Protein AF-A0A7C3TUZ5-F1 (afdb_monomer_lite)

Radius of gyration: 16.35 Å; chains: 1; bounding box: 42×36×52 Å

Sequence (157 aa):
MKNYKTIAIIGTQWGDEGKGKVVHYLSRNADYIVRYQGGNNAGHTVVFDNKEYILHLIPSGILEHKKCVIANGVVIDPEALYNEIQFLKSKGFNVTKENLFISDRAHVILPYHKYLDVVREKTQKIGTTQRGIGPCYADKYSRSGIRISDYLEEGTF

Structure (mmCIF, N/CA/C/O backbone):
data_AF-A0A7C3TUZ5-F1
#
_entry.id   AF-A0A7C3TUZ5-F1
#
loop_
_atom_site.group_PDB
_atom_site.id
_atom_site.type_symbol
_atom_site.label_atom_id
_atom_site.label_alt_id
_atom_site.label_comp_id
_atom_site.label_asym_id
_atom_site.label_entity_id
_atom_site.label_seq_id
_atom_site.pdbx_PDB_ins_code
_atom_site.Cartn_x
_atom_site.Cartn_y
_atom_site.Cartn_z
_atom_site.occupancy
_atom_site.B_iso_or_equiv
_atom_site.auth_seq_id
_atom_site.auth_comp_id
_atom_site.auth_asym_id
_atom_site.auth_atom_id
_atom_site.pdbx_PDB_model_num
ATOM 1 N N . MET A 1 1 ? -13.015 -19.255 -26.181 1.00 46.97 1 MET A N 1
ATOM 2 C CA . MET A 1 1 ? -12.853 -18.340 -25.026 1.00 46.97 1 MET A CA 1
ATOM 3 C C . MET A 1 1 ? -11.409 -17.863 -25.000 1.00 46.97 1 MET A C 1
ATOM 5 O O . MET A 1 1 ? -10.535 -18.674 -25.279 1.00 46.97 1 MET A O 1
ATOM 9 N N . LYS A 1 2 ? -11.134 -16.579 -24.733 1.00 50.81 2 LYS A N 1
ATOM 10 C CA . LYS A 1 2 ? -9.752 -16.142 -24.468 1.00 50.81 2 LYS A CA 1
ATOM 11 C C . LYS A 1 2 ? -9.289 -16.836 -23.181 1.00 50.81 2 LYS A C 1
ATOM 13 O O . LYS A 1 2 ? -9.956 -16.708 -22.160 1.00 50.81 2 LYS A O 1
ATOM 18 N N . ASN A 1 3 ? -8.205 -17.608 -23.247 1.00 70.88 3 ASN A N 1
ATOM 19 C CA . ASN A 1 3 ? -7.625 -18.265 -22.077 1.00 70.88 3 ASN A CA 1
ATOM 20 C C . ASN A 1 3 ? -6.896 -17.216 -21.234 1.00 70.88 3 ASN A C 1
ATOM 22 O O . ASN A 1 3 ? -5.770 -16.838 -21.545 1.00 70.88 3 ASN A O 1
ATOM 26 N N . TYR A 1 4 ? -7.547 -16.735 -20.179 1.00 72.50 4 TYR A N 1
ATOM 27 C CA . TYR A 1 4 ? -6.900 -15.912 -19.164 1.00 72.50 4 TYR A CA 1
ATOM 28 C C . TYR A 1 4 ? -6.184 -16.827 -18.170 1.00 72.50 4 TYR A C 1
ATOM 30 O O . TYR A 1 4 ? -6.768 -17.792 -17.679 1.00 72.50 4 TYR A O 1
ATOM 38 N N . LYS A 1 5 ? -4.914 -16.535 -17.879 1.00 87.50 5 LYS A N 1
ATOM 39 C CA . LYS A 1 5 ? -4.108 -17.284 -16.911 1.00 87.50 5 LYS A CA 1
ATOM 40 C C . LYS A 1 5 ? -3.807 -16.386 -15.717 1.00 87.50 5 LYS A C 1
ATOM 42 O O . LYS A 1 5 ? -3.143 -15.366 -15.865 1.00 87.50 5 LYS A O 1
ATOM 47 N N . THR A 1 6 ? -4.284 -16.775 -14.539 1.00 92.38 6 THR A N 1
ATOM 48 C CA . THR A 1 6 ? -4.031 -16.063 -13.279 1.00 92.38 6 THR A CA 1
ATOM 49 C C . THR A 1 6 ? -3.072 -16.875 -12.422 1.00 92.38 6 THR A C 1
ATOM 51 O O . THR A 1 6 ? -3.236 -18.084 -12.279 1.00 92.38 6 THR A O 1
ATOM 54 N N . ILE A 1 7 ? -2.066 -16.212 -11.854 1.00 94.12 7 ILE A N 1
ATOM 55 C CA . ILE A 1 7 ? -1.085 -16.817 -10.950 1.00 94.12 7 ILE A CA 1
ATOM 56 C C . ILE A 1 7 ? -1.143 -16.056 -9.628 1.00 94.12 7 ILE A C 1
ATOM 58 O O . ILE A 1 7 ? -1.083 -14.828 -9.620 1.00 94.12 7 ILE A O 1
ATOM 62 N N . ALA A 1 8 ? -1.252 -16.786 -8.519 1.00 94.00 8 ALA A N 1
ATOM 63 C CA . ALA A 1 8 ? -1.170 -16.229 -7.175 1.00 94.00 8 ALA A CA 1
ATOM 64 C C . ALA A 1 8 ? 0.183 -16.584 -6.551 1.00 94.00 8 ALA A C 1
ATOM 66 O O . ALA A 1 8 ? 0.619 -17.731 -6.618 1.00 94.00 8 ALA A O 1
ATOM 67 N N . ILE A 1 9 ? 0.835 -15.598 -5.937 1.00 92.94 9 ILE A N 1
ATOM 68 C CA . ILE A 1 9 ? 2.097 -15.776 -5.213 1.00 92.94 9 ILE A CA 1
ATOM 69 C C . ILE A 1 9 ? 1.805 -15.504 -3.741 1.00 92.94 9 ILE A C 1
ATOM 71 O O . ILE A 1 9 ? 1.440 -14.387 -3.375 1.00 92.94 9 ILE A O 1
ATOM 75 N N . ILE A 1 10 ? 1.931 -16.537 -2.912 1.00 93.44 10 ILE A N 1
ATOM 76 C CA . ILE A 1 10 ? 1.530 -16.523 -1.502 1.00 93.44 10 ILE A CA 1
ATOM 77 C C . ILE A 1 10 ? 2.716 -16.987 -0.656 1.00 93.44 10 ILE A C 1
ATOM 79 O O . ILE A 1 10 ? 3.439 -17.901 -1.043 1.00 93.44 10 ILE A O 1
ATOM 83 N N . GLY A 1 11 ? 2.928 -16.328 0.483 1.00 92.06 11 GLY A N 1
ATOM 84 C CA . GLY A 1 11 ? 3.928 -16.743 1.467 1.00 92.06 11 GLY A CA 1
ATOM 85 C C . GLY A 1 11 ? 3.366 -17.867 2.313 1.00 92.06 11 GLY A C 1
ATOM 86 O O . GLY A 1 11 ? 2.221 -17.784 2.751 1.00 92.06 11 GLY A O 1
ATOM 87 N N . THR A 1 12 ? 4.144 -18.922 2.505 1.00 94.69 12 THR A N 1
ATOM 88 C CA . THR A 1 12 ? 3.720 -20.100 3.270 1.00 94.69 12 THR A CA 1
ATOM 89 C C . THR A 1 12 ? 4.239 -20.076 4.709 1.00 94.69 12 THR A C 1
ATOM 91 O O . THR A 1 12 ? 4.051 -21.053 5.428 1.00 94.69 12 THR A O 1
ATOM 94 N N . GLN A 1 13 ? 4.931 -19.005 5.111 1.00 93.56 13 GLN A N 1
ATOM 95 C CA . GLN A 1 13 ? 5.542 -18.830 6.428 1.00 93.56 13 GLN A CA 1
ATOM 96 C C . GLN A 1 13 ? 5.095 -17.479 7.026 1.00 93.56 13 GLN A C 1
ATOM 98 O O . GLN A 1 13 ? 3.972 -17.031 6.790 1.00 93.56 13 GLN A O 1
ATOM 103 N N . TRP A 1 14 ? 5.951 -16.835 7.826 1.00 88.69 14 TRP A N 1
ATOM 104 C CA . TRP A 1 14 ? 5.655 -15.593 8.549 1.00 88.69 14 TRP A CA 1
ATOM 105 C C . TRP A 1 14 ? 6.285 -14.351 7.904 1.00 88.69 14 TRP A C 1
ATOM 107 O O . TRP A 1 14 ? 6.763 -13.463 8.602 1.00 88.69 14 TRP A O 1
ATOM 117 N N . GLY A 1 15 ? 6.263 -14.260 6.573 1.00 85.62 15 GLY A N 1
ATOM 118 C CA . GLY A 1 15 ? 6.820 -13.113 5.855 1.00 85.62 15 GLY A CA 1
ATOM 119 C C . GLY A 1 15 ? 8.265 -13.316 5.401 1.00 85.62 15 GLY A C 1
ATOM 120 O O . GLY A 1 15 ? 8.868 -14.358 5.632 1.00 85.62 15 GLY A O 1
ATOM 121 N N . ASP A 1 16 ? 8.772 -12.329 4.659 1.00 84.31 16 ASP A N 1
ATOM 122 C CA . ASP A 1 16 ? 10.146 -12.269 4.138 1.00 84.31 16 ASP A CA 1
ATOM 123 C C . ASP A 1 16 ? 10.652 -13.498 3.355 1.00 84.31 16 ASP A C 1
ATOM 125 O O . ASP A 1 16 ? 11.846 -13.671 3.137 1.00 84.31 16 ASP A O 1
ATOM 129 N N . GLU A 1 17 ? 9.747 -14.295 2.778 1.00 89.19 17 GLU A N 1
ATOM 130 C CA . GLU A 1 17 ? 10.084 -15.492 1.988 1.00 89.19 17 GLU A CA 1
ATOM 131 C C . GLU A 1 17 ? 10.612 -15.171 0.571 1.00 89.19 17 GLU A C 1
ATOM 133 O O . GLU A 1 17 ? 10.638 -16.028 -0.310 1.00 89.19 17 GLU A O 1
ATOM 138 N N . GLY A 1 18 ? 10.964 -13.912 0.289 1.00 85.62 18 GLY A N 1
ATOM 139 C CA . GLY A 1 18 ? 11.452 -13.493 -1.030 1.00 85.62 18 GLY A CA 1
ATOM 140 C C . GLY A 1 18 ? 10.374 -13.399 -2.120 1.00 85.62 18 GLY A C 1
ATOM 141 O O . GLY A 1 18 ? 10.699 -13.378 -3.309 1.00 85.62 18 GLY A O 1
ATOM 142 N N . LYS A 1 19 ? 9.090 -13.288 -1.745 1.00 88.62 19 LYS A N 1
ATOM 143 C CA . LYS A 1 19 ? 7.953 -13.176 -2.686 1.00 88.62 19 LYS A CA 1
ATOM 144 C C . LYS A 1 19 ? 8.151 -12.088 -3.739 1.00 88.62 19 LYS A C 1
ATOM 146 O O . LYS A 1 19 ? 7.852 -12.318 -4.905 1.00 88.62 19 LYS A O 1
ATOM 151 N N . GLY A 1 20 ? 8.692 -10.930 -3.346 1.00 83.25 20 GLY A N 1
ATOM 152 C CA . GLY A 1 20 ? 8.950 -9.808 -4.255 1.00 83.25 20 GLY A CA 1
ATOM 153 C C . GLY A 1 20 ? 9.850 -10.184 -5.436 1.00 83.25 20 GLY A C 1
ATOM 154 O O . GLY A 1 20 ? 9.577 -9.787 -6.565 1.00 83.25 20 GLY A O 1
ATOM 155 N N . LYS A 1 21 ? 10.854 -11.041 -5.208 1.00 83.62 21 LYS A N 1
ATOM 156 C CA . LYS A 1 21 ? 11.747 -11.545 -6.262 1.00 83.62 21 LYS A CA 1
ATOM 157 C C . LYS A 1 21 ? 11.008 -12.448 -7.251 1.00 83.62 21 LYS A C 1
ATOM 159 O O . LYS A 1 21 ? 11.207 -12.329 -8.457 1.00 83.62 21 LYS A O 1
ATOM 164 N N . VAL A 1 22 ? 10.135 -13.325 -6.750 1.00 88.94 22 VAL A N 1
ATOM 165 C CA . VAL A 1 22 ? 9.303 -14.208 -7.586 1.00 88.94 22 VAL A CA 1
ATOM 166 C C . VAL A 1 22 ? 8.285 -13.394 -8.387 1.00 88.94 22 VAL A C 1
ATOM 168 O O . VAL A 1 22 ? 8.129 -13.623 -9.585 1.00 88.94 22 VAL A O 1
ATOM 171 N N . VAL A 1 23 ? 7.641 -12.408 -7.751 1.00 88.44 23 VAL A N 1
ATOM 172 C CA . VAL A 1 23 ? 6.715 -11.472 -8.409 1.00 88.44 23 VAL A CA 1
ATOM 173 C C . VAL A 1 23 ? 7.427 -10.732 -9.537 1.00 88.44 23 VAL A C 1
ATOM 175 O O . VAL A 1 23 ? 6.914 -10.724 -10.649 1.00 88.44 23 VAL A O 1
ATOM 178 N N . HIS A 1 24 ? 8.612 -10.170 -9.286 1.00 84.00 24 HIS A N 1
ATOM 179 C CA . HIS A 1 24 ? 9.395 -9.467 -10.305 1.00 84.00 24 HIS A CA 1
ATOM 180 C C . HIS A 1 24 ? 9.810 -10.379 -11.472 1.00 84.00 24 HIS A C 1
ATOM 182 O O . HIS A 1 24 ? 9.736 -9.990 -12.631 1.00 84.00 24 HIS A O 1
ATOM 188 N N . TYR A 1 25 ? 10.206 -11.625 -11.202 1.00 87.00 25 TYR A N 1
ATOM 189 C CA . TYR A 1 25 ? 10.535 -12.563 -12.277 1.00 87.00 25 TYR A CA 1
ATOM 190 C C . TYR A 1 25 ? 9.317 -12.888 -13.161 1.00 87.00 25 TYR A C 1
ATOM 192 O O . TYR A 1 25 ? 9.418 -12.895 -14.389 1.00 87.00 25 TYR A O 1
ATOM 200 N N . LEU A 1 26 ? 8.155 -13.135 -12.546 1.00 89.06 26 LEU A N 1
ATOM 201 C CA . LEU A 1 26 ? 6.930 -13.497 -13.261 1.00 89.06 26 LEU A CA 1
ATOM 202 C C . LEU A 1 26 ? 6.226 -12.290 -13.906 1.00 89.06 26 LEU A C 1
ATOM 204 O O . LEU A 1 26 ? 5.521 -12.475 -14.901 1.00 89.06 26 LEU A O 1
ATOM 208 N N . SER A 1 27 ? 6.431 -11.065 -13.402 1.00 86.62 27 SER A N 1
ATOM 209 C CA . SER A 1 27 ? 5.777 -9.848 -13.912 1.00 86.62 27 SER A CA 1
ATOM 210 C C . SER A 1 27 ? 6.131 -9.528 -15.359 1.00 86.62 27 SER A C 1
ATOM 212 O O . SER A 1 27 ? 5.294 -8.985 -16.081 1.00 86.62 27 SER A O 1
ATOM 214 N N . ARG A 1 28 ? 7.315 -9.943 -15.822 1.00 85.31 28 ARG A N 1
ATOM 215 C CA . ARG A 1 28 ? 7.790 -9.728 -17.200 1.00 85.31 28 ARG A CA 1
ATOM 216 C C . ARG A 1 28 ? 6.799 -10.223 -18.251 1.00 85.31 28 ARG A C 1
ATOM 218 O O . ARG A 1 28 ? 6.577 -9.552 -19.258 1.00 85.31 28 ARG A O 1
ATOM 225 N N . ASN A 1 29 ? 6.149 -11.353 -17.971 1.00 88.94 29 ASN A N 1
ATOM 226 C CA . ASN A 1 29 ? 5.180 -12.001 -18.859 1.00 88.94 29 ASN A CA 1
ATOM 227 C C . ASN A 1 29 ? 3.718 -11.729 -18.473 1.00 88.94 29 ASN A C 1
ATOM 229 O O . ASN A 1 29 ? 2.815 -12.301 -19.078 1.00 88.94 29 ASN A O 1
ATOM 233 N N . ALA A 1 30 ? 3.471 -10.902 -17.457 1.00 91.50 30 ALA A N 1
ATOM 234 C CA . ALA A 1 30 ? 2.127 -10.566 -17.013 1.00 91.50 30 ALA A CA 1
ATOM 235 C C . ALA A 1 30 ? 1.654 -9.239 -17.625 1.00 91.50 30 ALA A C 1
ATOM 237 O O . ALA A 1 30 ? 2.441 -8.308 -17.830 1.00 91.50 30 ALA A O 1
ATOM 238 N N . ASP A 1 31 ? 0.349 -9.155 -17.884 1.00 93.06 31 ASP A N 1
ATOM 239 C CA . ASP A 1 31 ? -0.325 -7.920 -18.298 1.00 93.06 31 ASP A CA 1
ATOM 240 C C . ASP A 1 31 ? -0.673 -7.034 -17.092 1.00 93.06 31 ASP A C 1
ATOM 242 O O . ASP A 1 31 ? -0.586 -5.807 -17.164 1.00 93.06 31 ASP A O 1
ATOM 246 N N . TYR A 1 32 ? -1.058 -7.670 -15.978 1.00 95.50 32 TYR A N 1
ATOM 247 C CA . TYR A 1 32 ? -1.505 -7.025 -14.745 1.00 95.50 32 TYR A CA 1
ATOM 248 C C . TYR A 1 32 ? -0.802 -7.620 -13.532 1.00 95.50 32 TYR A C 1
ATOM 250 O O . TYR A 1 32 ? -0.737 -8.840 -13.375 1.00 95.50 32 TYR A O 1
ATOM 258 N N . ILE A 1 33 ? -0.316 -6.752 -12.650 1.00 95.94 33 ILE A N 1
ATOM 259 C CA . ILE A 1 33 ? 0.303 -7.131 -11.383 1.00 95.94 33 ILE A CA 1
ATOM 260 C C . ILE A 1 33 ? -0.578 -6.554 -10.281 1.00 95.94 33 ILE A C 1
ATOM 262 O O . ILE A 1 33 ? -0.752 -5.340 -10.171 1.00 95.94 33 ILE A O 1
ATOM 266 N N . VAL A 1 34 ? -1.171 -7.437 -9.482 1.00 96.56 34 VAL A N 1
ATOM 267 C CA . VAL A 1 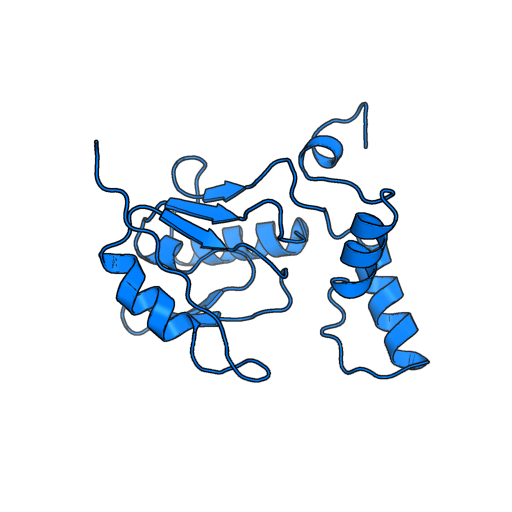34 ? -2.243 -7.075 -8.552 1.00 96.56 34 VAL A CA 1
ATOM 268 C C . VAL A 1 34 ? -1.795 -7.313 -7.121 1.00 96.56 34 VAL A C 1
ATOM 270 O O . VAL A 1 34 ? -1.458 -8.434 -6.739 1.00 96.56 34 VAL A O 1
ATOM 273 N N . ARG A 1 35 ? -1.861 -6.267 -6.299 1.00 96.25 35 ARG A N 1
ATOM 274 C CA . ARG A 1 35 ? -1.794 -6.399 -4.850 1.00 96.25 35 ARG A CA 1
ATOM 275 C C . ARG A 1 35 ? -3.201 -6.546 -4.290 1.00 96.25 35 ARG A C 1
ATOM 277 O O . ARG A 1 35 ? -4.039 -5.671 -4.480 1.00 96.25 35 ARG A O 1
ATOM 284 N N . TYR A 1 36 ? -3.439 -7.637 -3.568 1.00 95.88 36 TYR A N 1
ATOM 285 C CA . TYR A 1 36 ? -4.783 -8.001 -3.123 1.00 95.88 36 TYR A CA 1
ATOM 286 C C . TYR A 1 36 ? -5.052 -7.796 -1.626 1.00 95.88 36 TYR A C 1
ATOM 288 O O . TYR A 1 36 ? -6.215 -7.764 -1.240 1.00 95.88 36 TYR A O 1
ATOM 296 N N . GLN A 1 37 ? -4.024 -7.655 -0.780 1.00 96.19 37 GLN A N 1
ATOM 297 C CA . GLN A 1 37 ? -4.184 -7.485 0.672 1.00 96.19 37 GLN A CA 1
ATOM 298 C C . GLN A 1 37 ? -3.022 -6.722 1.326 1.00 96.19 37 GLN A C 1
ATOM 300 O O . GLN A 1 37 ? -1.983 -6.468 0.700 1.00 96.19 37 GLN A O 1
ATOM 305 N N . GLY A 1 38 ? -3.213 -6.375 2.597 1.00 95.56 38 GLY A N 1
ATOM 306 C CA . GLY A 1 38 ? -2.246 -5.695 3.450 1.00 95.56 38 GLY A CA 1
ATOM 307 C C . GLY A 1 38 ? -2.305 -4.186 3.255 1.00 95.56 38 GLY A C 1
ATOM 308 O O . GLY A 1 38 ? -3.313 -3.656 2.802 1.00 95.56 38 GLY A O 1
ATOM 309 N N . GLY A 1 39 ? -1.216 -3.495 3.564 1.00 96.19 39 GLY A N 1
ATOM 310 C CA . GLY A 1 39 ? -1.067 -2.068 3.294 1.00 96.19 39 GLY A CA 1
ATOM 311 C C . GLY A 1 39 ? 0.400 -1.682 3.176 1.00 96.19 39 GLY A C 1
ATOM 312 O O . GLY A 1 39 ? 1.245 -2.480 2.767 1.00 96.19 39 GLY A O 1
ATOM 313 N N . ASN A 1 40 ? 0.751 -0.476 3.590 1.00 94.00 40 ASN A N 1
ATOM 314 C CA . ASN A 1 40 ? 2.143 -0.038 3.614 1.00 94.00 40 ASN A CA 1
ATOM 315 C C . ASN A 1 40 ? 2.998 -0.764 4.675 1.00 94.00 40 ASN A C 1
ATOM 317 O O . ASN A 1 40 ? 4.138 -0.382 4.855 1.00 94.00 40 ASN A O 1
ATOM 321 N N . ASN A 1 41 ? 2.519 -1.791 5.381 1.00 90.31 41 ASN A N 1
ATOM 322 C CA . ASN A 1 41 ? 3.328 -2.584 6.319 1.00 90.31 41 ASN A CA 1
ATOM 323 C C . ASN A 1 41 ? 4.323 -3.536 5.658 1.00 90.31 41 ASN A C 1
ATOM 325 O O . ASN A 1 41 ? 5.342 -3.854 6.259 1.00 90.31 41 ASN A O 1
ATOM 329 N N . ALA A 1 42 ? 4.022 -4.006 4.451 1.00 80.81 42 ALA A N 1
ATOM 330 C CA . ALA A 1 42 ? 4.969 -4.802 3.689 1.00 80.81 42 ALA A CA 1
ATOM 331 C C . ALA A 1 42 ? 5.971 -3.877 2.990 1.00 80.81 42 ALA A C 1
ATOM 333 O O . ALA A 1 42 ? 5.572 -2.855 2.433 1.00 80.81 42 ALA A O 1
ATOM 334 N N . GLY A 1 43 ? 7.242 -4.269 2.987 1.00 81.12 43 GLY A N 1
ATOM 335 C CA . GLY A 1 43 ? 8.254 -3.762 2.069 1.00 81.12 43 GLY A CA 1
ATOM 336 C C . GLY A 1 43 ? 8.697 -4.909 1.171 1.00 81.12 43 GLY A C 1
ATOM 337 O O . GLY A 1 43 ? 8.978 -6.000 1.661 1.00 81.12 43 GLY A O 1
ATOM 338 N N . HIS A 1 44 ? 8.718 -4.703 -0.140 1.00 81.38 44 HIS A N 1
ATOM 339 C CA . HIS A 1 44 ? 9.313 -5.660 -1.061 1.00 81.38 44 HIS A CA 1
ATOM 340 C C . HIS A 1 44 ? 10.460 -4.995 -1.804 1.00 81.38 44 HIS A C 1
ATOM 342 O O . HIS A 1 44 ? 10.276 -4.068 -2.592 1.00 81.38 44 HIS A O 1
ATOM 348 N N . THR A 1 45 ? 11.657 -5.490 -1.515 1.00 85.56 45 THR A N 1
ATOM 349 C CA . THR A 1 45 ? 12.877 -5.088 -2.196 1.00 85.56 45 THR A CA 1
ATOM 350 C C . THR A 1 45 ? 12.924 -5.717 -3.581 1.00 85.56 45 THR A C 1
ATOM 352 O O . THR A 1 45 ? 12.765 -6.932 -3.737 1.00 85.56 45 THR A O 1
ATOM 355 N N . VAL A 1 46 ? 13.166 -4.887 -4.589 1.00 86.31 46 VAL A N 1
ATOM 356 C CA . VAL A 1 46 ? 13.348 -5.299 -5.980 1.00 86.31 46 VAL A CA 1
ATOM 357 C C . VAL A 1 46 ? 14.630 -4.681 -6.504 1.00 86.31 46 VAL A C 1
ATOM 359 O O . VAL A 1 46 ? 14.904 -3.507 -6.269 1.00 86.31 46 VAL A O 1
ATOM 362 N N . VAL A 1 47 ? 15.410 -5.476 -7.231 1.00 85.38 47 VAL A N 1
ATOM 363 C CA . VAL A 1 47 ? 16.566 -4.979 -7.976 1.00 85.38 47 VAL A CA 1
ATOM 364 C C . VAL A 1 47 ? 16.140 -4.787 -9.425 1.00 85.38 47 VAL A C 1
ATOM 366 O O . VAL A 1 47 ? 15.761 -5.754 -10.084 1.00 85.38 47 VAL A O 1
ATOM 369 N N . PHE A 1 48 ? 16.198 -3.550 -9.908 1.00 87.12 48 PHE A N 1
ATOM 370 C CA . PHE A 1 48 ? 15.879 -3.168 -11.282 1.00 87.12 48 PHE A CA 1
ATOM 371 C C . PHE A 1 48 ? 17.036 -2.335 -11.839 1.00 87.12 48 PHE A C 1
ATOM 373 O O . PHE A 1 48 ? 17.499 -1.415 -11.168 1.00 87.12 48 PHE A O 1
ATOM 380 N N . ASP A 1 49 ? 17.560 -2.694 -13.013 1.00 87.25 49 ASP A N 1
ATOM 381 C CA . ASP A 1 49 ? 18.752 -2.071 -13.616 1.00 87.25 49 ASP A CA 1
ATOM 382 C C . ASP A 1 49 ? 19.926 -1.887 -12.632 1.00 87.25 49 ASP A C 1
ATOM 384 O O . ASP A 1 49 ? 20.527 -0.817 -12.523 1.00 87.25 49 ASP A O 1
ATOM 388 N N . ASN A 1 50 ? 20.240 -2.947 -11.876 1.00 88.44 50 ASN A N 1
ATOM 389 C CA . ASN A 1 50 ? 21.283 -2.977 -10.837 1.00 88.44 50 ASN A CA 1
ATOM 390 C C . ASN A 1 50 ? 21.100 -1.958 -9.696 1.00 88.44 50 ASN A C 1
ATOM 392 O O . ASN A 1 50 ? 22.048 -1.675 -8.963 1.00 88.44 50 ASN A O 1
ATOM 396 N N . LYS A 1 51 ? 19.892 -1.418 -9.513 1.00 90.94 51 LYS A N 1
ATOM 397 C CA . LYS A 1 51 ? 19.538 -0.526 -8.405 1.00 90.94 51 LYS A CA 1
ATOM 398 C C . LYS A 1 51 ? 18.448 -1.142 -7.549 1.00 90.94 51 LYS A C 1
ATOM 400 O O . LYS A 1 51 ? 17.531 -1.788 -8.049 1.00 90.94 51 LYS A O 1
ATOM 405 N N . GLU A 1 52 ? 18.563 -0.925 -6.249 1.00 90.81 52 GLU A N 1
ATOM 406 C CA . GLU A 1 52 ? 17.589 -1.401 -5.281 1.00 90.81 52 GLU A CA 1
ATOM 407 C C . GLU A 1 52 ? 16.443 -0.396 -5.117 1.00 90.81 52 GLU A C 1
ATOM 409 O O . GLU A 1 52 ? 16.664 0.804 -4.932 1.00 90.81 52 GLU A O 1
ATOM 414 N N . TYR A 1 53 ? 15.215 -0.904 -5.166 1.00 91.38 53 TYR A N 1
ATOM 415 C CA . TYR A 1 53 ? 13.989 -0.162 -4.911 1.00 91.38 53 TYR A CA 1
ATOM 416 C C . TYR A 1 53 ? 13.183 -0.884 -3.838 1.00 91.38 53 TYR A C 1
ATOM 418 O O . TYR A 1 53 ? 12.914 -2.081 -3.952 1.00 91.38 53 TYR A O 1
ATOM 426 N N . ILE A 1 54 ? 12.776 -0.145 -2.806 1.00 91.62 54 ILE A N 1
ATOM 427 C CA . ILE A 1 54 ? 11.921 -0.660 -1.736 1.00 91.62 54 ILE A CA 1
ATOM 428 C C . ILE A 1 54 ? 10.524 -0.103 -1.956 1.00 91.62 54 ILE A C 1
ATOM 430 O O . ILE A 1 54 ? 10.269 1.081 -1.727 1.00 91.62 54 ILE A O 1
ATOM 434 N N . LEU A 1 55 ? 9.627 -0.971 -2.407 1.00 93.31 55 LEU A N 1
ATOM 435 C CA . LEU A 1 55 ? 8.235 -0.626 -2.641 1.00 93.31 55 LEU A CA 1
ATOM 436 C C . LEU A 1 55 ? 7.372 -1.139 -1.497 1.00 93.31 55 LEU A C 1
ATOM 438 O O . LEU A 1 55 ? 7.580 -2.231 -0.959 1.00 93.31 55 LEU A O 1
ATOM 442 N N . HIS A 1 56 ? 6.393 -0.333 -1.128 1.00 94.62 56 HIS A N 1
ATOM 443 C CA . HIS A 1 56 ? 5.456 -0.609 -0.065 1.00 94.62 56 HIS A CA 1
ATOM 444 C C . HIS A 1 56 ? 4.107 -0.943 -0.661 1.00 94.62 56 HIS A C 1
ATOM 446 O O . HIS A 1 56 ? 3.811 -2.126 -0.738 1.00 94.62 56 HIS A O 1
ATOM 452 N N . LEU A 1 57 ? 3.305 0.038 -1.090 1.00 96.44 57 LEU A N 1
ATOM 453 C CA . LEU A 1 57 ? 1.946 -0.146 -1.611 1.00 96.44 57 LEU A CA 1
ATOM 454 C C . LEU A 1 57 ? 1.931 -0.524 -3.089 1.00 96.44 57 LEU A C 1
ATOM 456 O O . LEU A 1 57 ? 1.180 -1.429 -3.468 1.00 96.44 57 LEU A O 1
ATOM 460 N N . ILE A 1 58 ? 2.740 0.159 -3.897 1.00 96.00 58 ILE A N 1
ATOM 461 C CA . ILE A 1 58 ? 2.720 0.029 -5.355 1.00 96.00 58 ILE A CA 1
ATOM 462 C C . ILE A 1 58 ? 3.348 -1.312 -5.762 1.00 96.00 58 ILE A C 1
ATOM 464 O O . ILE A 1 58 ? 4.465 -1.616 -5.346 1.00 96.00 58 ILE A O 1
ATOM 468 N N . PRO A 1 59 ? 2.665 -2.139 -6.576 1.00 94.62 59 PRO A N 1
ATOM 469 C CA . PRO A 1 59 ? 3.251 -3.379 -7.072 1.00 94.62 59 PRO A CA 1
ATOM 470 C C . PRO A 1 59 ? 4.527 -3.156 -7.903 1.00 94.62 59 PRO A C 1
ATOM 472 O O . PRO A 1 59 ? 4.594 -2.246 -8.728 1.00 94.62 59 PRO A O 1
ATOM 475 N N . SER A 1 60 ? 5.506 -4.056 -7.771 1.00 91.38 60 SER A N 1
ATOM 476 C CA . SER A 1 60 ? 6.807 -3.979 -8.459 1.00 91.38 60 SER A CA 1
ATOM 477 C C . SER A 1 60 ? 6.766 -3.930 -9.984 1.00 91.38 60 SER A C 1
ATOM 479 O O . SER A 1 60 ? 7.733 -3.491 -10.603 1.00 91.38 60 SER A O 1
ATOM 481 N N . GLY A 1 61 ? 5.657 -4.348 -10.601 1.00 92.56 61 GLY A N 1
ATOM 482 C CA . GLY A 1 61 ? 5.460 -4.248 -12.049 1.00 92.56 61 GLY A CA 1
ATOM 483 C C . GLY A 1 61 ? 5.541 -2.811 -12.580 1.00 92.56 61 GLY A C 1
ATOM 484 O O . GLY A 1 61 ? 5.742 -2.621 -13.778 1.00 92.56 61 GLY A O 1
ATOM 485 N N . ILE A 1 62 ? 5.437 -1.803 -11.705 1.00 94.19 62 ILE A N 1
ATOM 486 C CA . ILE A 1 62 ? 5.522 -0.391 -12.081 1.00 94.19 62 ILE A CA 1
ATOM 487 C C . ILE A 1 62 ? 6.888 -0.039 -12.685 1.00 94.19 62 ILE A C 1
ATOM 489 O O . ILE A 1 62 ? 6.961 0.797 -13.581 1.00 94.19 62 ILE A O 1
ATOM 493 N N . LEU A 1 63 ? 7.951 -0.728 -12.248 1.00 92.19 63 LEU A N 1
ATOM 494 C CA . LEU A 1 63 ? 9.316 -0.549 -12.751 1.00 92.19 63 LEU A CA 1
ATOM 495 C C . LEU A 1 63 ? 9.468 -1.076 -14.188 1.00 92.19 63 LEU A C 1
ATOM 497 O O . LEU A 1 63 ? 10.291 -0.583 -14.946 1.00 92.19 63 LEU A O 1
ATOM 501 N N . GLU A 1 64 ? 8.628 -2.036 -14.584 1.00 90.25 64 GLU A N 1
ATOM 502 C CA . GLU A 1 64 ? 8.589 -2.642 -15.924 1.00 90.25 64 GLU A CA 1
ATOM 503 C C . GLU A 1 64 ? 7.488 -2.034 -16.817 1.00 90.25 64 GLU A C 1
ATOM 505 O O . GLU A 1 64 ? 7.099 -2.631 -17.822 1.00 90.25 64 GLU A O 1
ATOM 510 N N . HIS A 1 65 ? 6.933 -0.875 -16.440 1.00 90.69 65 HIS A N 1
ATOM 511 C CA . HIS A 1 65 ? 5.814 -0.217 -17.131 1.00 90.69 65 HIS A CA 1
ATOM 512 C C . HIS A 1 65 ? 4.564 -1.105 -17.304 1.00 90.69 65 HIS A C 1
ATOM 514 O O . HIS A 1 65 ? 3.792 -0.943 -18.253 1.00 90.69 65 HIS A O 1
ATOM 520 N N . LYS A 1 66 ? 4.336 -2.046 -16.379 1.00 93.56 66 LYS A N 1
ATOM 521 C CA . LYS A 1 66 ? 3.149 -2.912 -16.369 1.00 93.56 66 LYS A CA 1
ATOM 522 C C . LYS A 1 66 ? 1.966 -2.240 -15.677 1.00 93.56 66 LYS A C 1
ATOM 524 O O . LYS A 1 66 ? 2.136 -1.337 -14.858 1.00 93.56 66 LYS A O 1
ATOM 529 N N . LYS A 1 67 ? 0.754 -2.734 -15.953 1.00 96.88 67 LYS A N 1
ATOM 530 C CA . LYS A 1 67 ? -0.457 -2.284 -15.257 1.00 96.88 67 LYS A CA 1
ATOM 531 C C . LYS A 1 67 ? -0.474 -2.840 -13.838 1.00 96.88 67 LYS A C 1
ATOM 533 O O . LYS A 1 67 ? -0.588 -4.045 -13.620 1.00 96.88 67 LYS A O 1
ATOM 538 N N . CYS A 1 68 ? -0.374 -1.949 -12.872 1.00 97.44 68 CYS A N 1
ATOM 539 C CA . CYS A 1 68 ? -0.360 -2.253 -11.456 1.00 97.44 68 CYS A CA 1
ATOM 540 C C . CYS A 1 68 ? -1.714 -1.935 -10.836 1.00 97.44 68 CYS A C 1
ATOM 542 O O . CYS A 1 68 ? -2.276 -0.868 -11.068 1.00 97.44 68 CYS A O 1
ATOM 544 N N . VAL A 1 69 ? -2.239 -2.859 -10.036 1.00 98.25 69 VAL A N 1
ATOM 545 C CA . VAL A 1 69 ? -3.549 -2.714 -9.396 1.00 98.25 69 VAL A CA 1
ATOM 546 C C . VAL A 1 69 ? -3.406 -2.863 -7.889 1.00 98.25 69 VAL A C 1
ATOM 548 O O . VAL A 1 69 ? -2.887 -3.869 -7.406 1.00 98.25 69 VAL A O 1
ATOM 551 N N . ILE A 1 70 ? -3.918 -1.887 -7.147 1.00 98.25 70 ILE A N 1
ATOM 552 C CA . ILE A 1 70 ? -4.149 -1.973 -5.706 1.00 98.25 70 ILE A CA 1
ATOM 553 C C . ILE A 1 70 ? -5.626 -2.324 -5.507 1.00 98.25 70 ILE A C 1
ATOM 555 O O . ILE A 1 70 ? -6.509 -1.490 -5.713 1.00 98.25 70 ILE A O 1
ATOM 559 N N . ALA A 1 71 ? -5.908 -3.583 -5.174 1.00 98.38 71 ALA A N 1
ATOM 560 C CA . ALA A 1 71 ? -7.274 -4.094 -5.100 1.00 98.38 71 ALA A CA 1
ATOM 561 C C . ALA A 1 71 ? -7.972 -3.752 -3.770 1.00 98.38 71 ALA A C 1
ATOM 563 O O . ALA A 1 71 ? -7.354 -3.342 -2.790 1.00 98.38 71 ALA A O 1
ATOM 564 N N . ASN A 1 72 ? -9.281 -4.002 -3.715 1.00 98.44 72 ASN A N 1
ATOM 565 C CA . ASN A 1 72 ? -10.179 -3.661 -2.603 1.00 98.44 72 ASN A CA 1
ATOM 566 C C . ASN A 1 72 ? -9.840 -4.316 -1.246 1.00 98.44 72 ASN A C 1
ATOM 568 O O . ASN A 1 72 ? -10.396 -3.952 -0.206 1.00 98.44 72 ASN A O 1
ATOM 572 N N . GLY A 1 73 ? -8.989 -5.344 -1.236 1.00 97.94 73 GLY A N 1
ATOM 573 C CA . GLY A 1 73 ? -8.537 -5.983 -0.002 1.00 97.94 73 GLY A CA 1
ATOM 574 C C . GLY A 1 73 ? -7.426 -5.214 0.720 1.00 97.94 73 GLY A C 1
ATOM 575 O O . GLY A 1 73 ? -7.169 -5.511 1.887 1.00 97.94 73 GLY A O 1
ATOM 576 N N . VAL A 1 74 ? -6.805 -4.230 0.063 1.00 98.50 74 VAL A N 1
ATOM 577 C CA . VAL A 1 74 ? -5.716 -3.405 0.604 1.00 98.50 74 VAL A CA 1
ATOM 578 C C . VAL A 1 74 ? -6.272 -2.261 1.464 1.00 98.50 74 VAL A C 1
ATOM 580 O O . VAL A 1 74 ? -7.333 -1.706 1.168 1.00 98.50 74 VAL A O 1
ATOM 583 N N . VAL A 1 75 ? -5.546 -1.913 2.527 1.00 98.50 75 VAL A N 1
ATOM 584 C CA . VAL A 1 75 ? -5.716 -0.676 3.30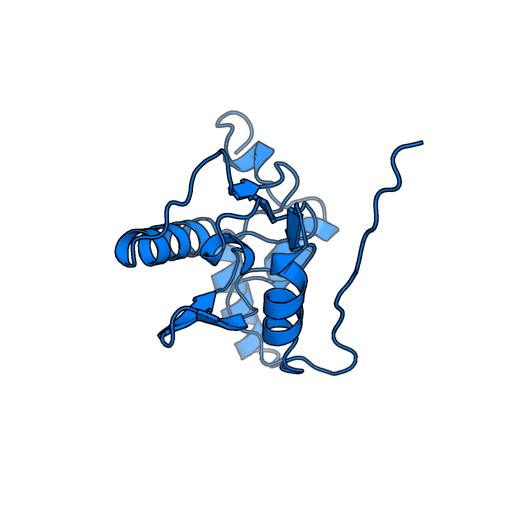2 1.00 98.50 75 VAL A CA 1
ATOM 585 C C . VAL A 1 75 ? -4.648 0.334 2.868 1.00 98.50 75 VAL A C 1
ATOM 587 O O . VAL A 1 75 ? -3.454 0.024 2.845 1.00 98.50 75 VAL A O 1
ATOM 590 N N . ILE A 1 76 ? -5.073 1.523 2.452 1.00 98.50 76 ILE A N 1
ATOM 591 C CA . ILE A 1 76 ? -4.237 2.517 1.775 1.00 98.50 76 ILE A CA 1
ATOM 592 C C . ILE A 1 76 ? -4.057 3.719 2.686 1.00 98.50 76 ILE A C 1
ATOM 594 O O . ILE A 1 76 ? -5.020 4.385 3.040 1.00 98.50 76 ILE A O 1
ATOM 598 N N . ASP A 1 77 ? -2.811 4.018 3.021 1.00 98.31 77 ASP A N 1
ATOM 599 C CA . ASP A 1 77 ? -2.415 5.298 3.601 1.00 98.31 77 ASP A CA 1
ATOM 600 C C . ASP A 1 77 ? -2.152 6.290 2.452 1.00 98.31 77 ASP A C 1
ATOM 602 O O . ASP A 1 77 ? -1.189 6.078 1.704 1.00 98.31 77 ASP A O 1
ATOM 606 N N . PRO A 1 78 ? -2.992 7.331 2.260 1.00 97.69 78 PRO A N 1
ATOM 607 C CA . PRO A 1 78 ? -2.852 8.261 1.139 1.00 97.69 78 PRO A CA 1
ATOM 608 C C . PRO A 1 78 ? -1.513 9.001 1.145 1.00 97.69 78 PRO A C 1
ATOM 610 O O . PRO A 1 78 ? -0.923 9.210 0.087 1.00 97.69 78 PRO A O 1
ATOM 613 N N . GLU A 1 79 ? -1.002 9.342 2.330 1.00 97.50 79 GLU A N 1
ATOM 614 C CA . GLU A 1 79 ? 0.287 10.012 2.494 1.00 97.50 79 GLU A CA 1
ATOM 615 C C . GLU A 1 79 ? 1.432 9.079 2.085 1.00 97.50 79 GLU A C 1
ATOM 617 O O . GLU A 1 79 ? 2.304 9.459 1.302 1.00 97.50 79 GLU A O 1
ATOM 622 N N . ALA A 1 80 ? 1.407 7.826 2.551 1.00 97.50 80 ALA A N 1
ATOM 623 C CA . ALA A 1 80 ? 2.422 6.844 2.175 1.00 97.50 80 ALA A CA 1
ATOM 624 C C . ALA A 1 80 ? 2.400 6.544 0.670 1.00 97.50 80 ALA A C 1
ATOM 626 O O . ALA A 1 80 ? 3.460 6.471 0.050 1.00 97.50 80 ALA A O 1
ATOM 627 N N . LEU A 1 81 ? 1.208 6.409 0.078 1.00 97.81 81 LEU A N 1
ATOM 628 C CA . LEU A 1 81 ? 1.058 6.198 -1.360 1.00 97.81 81 LEU A CA 1
ATOM 629 C C . LEU A 1 81 ? 1.593 7.393 -2.153 1.00 97.81 81 LEU A C 1
ATOM 631 O O . LEU A 1 81 ? 2.349 7.207 -3.102 1.00 97.81 81 LEU A O 1
ATOM 635 N N . TYR A 1 82 ? 1.235 8.616 -1.756 1.00 97.69 82 TYR A N 1
ATOM 636 C CA . TYR A 1 82 ? 1.726 9.831 -2.399 1.00 97.69 82 TYR A CA 1
ATOM 637 C C . TYR A 1 82 ? 3.255 9.906 -2.356 1.00 97.69 82 TYR A C 1
ATOM 639 O O . TYR A 1 82 ? 3.891 10.099 -3.393 1.00 97.69 82 TYR A O 1
ATOM 647 N N . ASN A 1 83 ? 3.852 9.679 -1.186 1.00 97.88 83 ASN A N 1
ATOM 648 C CA . ASN A 1 83 ? 5.303 9.694 -1.014 1.00 97.88 83 ASN A CA 1
ATOM 649 C C . ASN A 1 83 ? 5.996 8.628 -1.874 1.00 97.88 83 ASN A C 1
ATOM 651 O O . ASN A 1 83 ? 7.029 8.904 -2.483 1.00 97.88 83 ASN A O 1
ATOM 655 N N . GLU A 1 84 ? 5.413 7.434 -1.988 1.00 97.62 84 GLU A N 1
ATOM 656 C CA . GLU A 1 84 ? 5.934 6.368 -2.846 1.00 97.62 84 GLU A CA 1
ATOM 657 C C . GLU A 1 84 ? 5.860 6.734 -4.340 1.00 97.62 84 GLU A C 1
ATOM 659 O O . GLU A 1 84 ? 6.819 6.512 -5.082 1.00 97.62 84 GLU A O 1
ATOM 664 N N . ILE A 1 85 ? 4.770 7.377 -4.779 1.00 97.88 85 ILE A N 1
ATOM 665 C CA . ILE A 1 85 ? 4.638 7.916 -6.142 1.00 97.88 85 ILE A CA 1
ATOM 666 C C . ILE A 1 85 ? 5.716 8.973 -6.412 1.00 97.88 85 ILE A C 1
ATOM 668 O O . ILE A 1 85 ? 6.357 8.938 -7.465 1.00 97.88 85 ILE A O 1
ATOM 672 N N . GLN A 1 86 ? 5.933 9.911 -5.485 1.00 98.06 86 GLN A N 1
ATOM 673 C CA . GLN A 1 86 ? 6.960 10.948 -5.639 1.00 98.06 86 GLN A CA 1
ATOM 674 C C . GLN A 1 86 ? 8.367 10.351 -5.662 1.00 98.06 86 GLN A C 1
ATOM 676 O O . GLN A 1 86 ? 9.191 10.748 -6.487 1.00 98.06 86 GLN A O 1
ATOM 681 N N . PHE A 1 87 ? 8.633 9.352 -4.817 1.00 96.88 87 PHE A N 1
ATOM 682 C CA . PHE A 1 87 ? 9.888 8.612 -4.837 1.00 96.88 87 PHE A CA 1
ATOM 683 C C . PHE A 1 87 ? 10.132 7.978 -6.212 1.00 96.88 87 PHE A C 1
ATOM 685 O O . PHE A 1 87 ? 11.183 8.214 -6.804 1.00 96.88 87 PHE A O 1
ATOM 692 N N . LEU A 1 88 ? 9.156 7.259 -6.770 1.00 96.62 88 LEU A N 1
ATOM 693 C CA . LEU A 1 88 ? 9.267 6.654 -8.102 1.00 96.62 88 LEU A CA 1
ATOM 694 C C . LEU A 1 88 ? 9.516 7.697 -9.201 1.00 96.62 88 LEU A C 1
ATOM 696 O O . LEU A 1 88 ? 10.432 7.525 -10.009 1.00 96.62 88 LEU A O 1
ATOM 700 N N . LYS A 1 89 ? 8.781 8.816 -9.181 1.00 96.50 89 LYS A N 1
ATOM 701 C CA . LYS A 1 89 ? 8.985 9.933 -10.119 1.00 96.50 89 LYS A CA 1
ATOM 702 C C . LYS A 1 89 ? 10.386 10.529 -10.016 1.00 96.50 89 LYS A C 1
ATOM 704 O O . LYS A 1 89 ? 11.030 10.742 -11.039 1.00 96.50 89 LYS A O 1
ATOM 709 N N . SER A 1 90 ? 10.905 10.716 -8.800 1.00 96.75 90 SER A N 1
ATOM 710 C CA . SER A 1 90 ? 12.273 11.216 -8.573 1.00 96.75 90 SER A CA 1
ATOM 711 C C . SER A 1 90 ? 13.358 10.290 -9.140 1.00 96.75 90 SER A C 1
ATOM 713 O O . SER A 1 90 ? 14.479 10.724 -9.397 1.00 96.75 90 SER A O 1
ATOM 715 N N . LYS A 1 91 ? 13.030 9.008 -9.347 1.00 95.69 91 LYS A N 1
ATOM 716 C CA . LYS A 1 91 ? 13.911 7.994 -9.938 1.00 95.69 91 LYS A CA 1
ATOM 717 C C . LYS A 1 91 ? 13.688 7.800 -11.442 1.00 95.69 91 LYS A C 1
ATOM 719 O O . LYS A 1 91 ? 14.336 6.933 -12.020 1.00 95.69 91 LYS A O 1
ATOM 724 N N . GLY A 1 92 ? 12.823 8.603 -12.065 1.00 94.62 92 GLY A N 1
ATOM 725 C CA . GLY A 1 92 ? 12.542 8.566 -13.502 1.00 94.62 92 GLY A CA 1
ATOM 726 C C . GLY A 1 92 ? 11.414 7.617 -13.915 1.00 94.62 92 GLY A C 1
ATOM 727 O O . GLY A 1 92 ? 11.192 7.439 -15.110 1.00 94.62 92 GLY A O 1
ATOM 728 N N . PHE A 1 93 ? 10.683 7.018 -12.968 1.00 95.06 93 PHE A N 1
ATOM 729 C CA . PHE A 1 93 ? 9.534 6.172 -13.294 1.00 95.06 93 PHE A CA 1
ATOM 730 C C . PHE A 1 93 ? 8.257 7.000 -13.416 1.00 95.06 93 PHE A C 1
ATOM 732 O O . PHE A 1 93 ? 7.895 7.770 -12.525 1.00 95.06 93 PHE A O 1
ATOM 739 N N . ASN A 1 94 ? 7.527 6.788 -14.508 1.00 91.62 94 ASN A N 1
ATOM 740 C CA . ASN A 1 94 ? 6.226 7.407 -14.714 1.00 91.62 94 ASN A CA 1
ATOM 741 C C . ASN A 1 94 ? 5.140 6.592 -14.012 1.00 91.62 94 ASN A C 1
ATOM 743 O O . ASN A 1 94 ? 4.862 5.458 -14.397 1.00 91.62 94 ASN A O 1
ATOM 747 N N . VAL A 1 95 ? 4.499 7.193 -13.012 1.00 96.31 95 VAL A N 1
ATOM 748 C CA . VAL A 1 95 ? 3.296 6.652 -12.368 1.00 96.31 95 VAL A CA 1
ATOM 749 C C . VAL A 1 95 ? 2.111 7.515 -12.773 1.00 96.31 95 VAL A C 1
ATOM 751 O O . VAL A 1 95 ? 2.068 8.708 -12.454 1.00 96.31 95 VAL A O 1
ATOM 754 N N . THR A 1 96 ? 1.178 6.923 -13.510 1.00 95.88 96 THR A N 1
ATOM 755 C CA . THR A 1 96 ? 0.059 7.617 -14.146 1.00 95.88 96 THR A CA 1
ATOM 756 C C . THR A 1 96 ? -1.226 6.793 -14.043 1.00 95.88 96 THR A C 1
ATOM 758 O O . THR A 1 96 ? -1.223 5.636 -13.623 1.00 95.88 96 THR A O 1
ATOM 761 N N . LYS A 1 97 ? -2.354 7.384 -14.446 1.00 94.56 97 LYS A N 1
ATOM 762 C CA . LYS A 1 97 ? -3.663 6.708 -14.454 1.00 94.56 97 LYS A CA 1
ATOM 763 C C . LYS A 1 97 ? -3.738 5.535 -15.444 1.00 94.56 97 LYS A C 1
ATOM 765 O O . LYS A 1 97 ? -4.638 4.709 -15.354 1.00 94.56 97 LYS A O 1
ATOM 770 N N . GLU A 1 98 ? -2.813 5.463 -16.400 1.00 96.25 98 GLU A N 1
ATOM 771 C CA . GLU A 1 98 ? -2.738 4.397 -17.400 1.00 96.25 98 GLU A CA 1
ATOM 772 C C . GLU A 1 98 ? -2.066 3.124 -16.860 1.00 96.25 98 GLU A C 1
ATOM 774 O O . GLU A 1 98 ? -2.294 2.040 -17.407 1.00 96.25 98 GLU A O 1
ATOM 779 N N . ASN A 1 99 ? -1.245 3.238 -15.807 1.00 96.62 99 ASN A N 1
ATOM 780 C CA . ASN A 1 99 ? -0.465 2.120 -15.274 1.00 96.62 99 ASN A CA 1
ATOM 781 C C . ASN A 1 99 ? -0.648 1.848 -13.777 1.00 96.62 99 ASN A C 1
ATOM 783 O O . ASN A 1 99 ? -0.286 0.756 -13.348 1.00 96.62 99 ASN A O 1
ATOM 787 N N . LEU A 1 100 ? -1.238 2.753 -12.996 1.00 98.25 100 LEU A N 1
ATOM 788 C CA . LEU A 1 100 ? -1.595 2.505 -11.602 1.00 98.25 100 LEU A CA 1
ATOM 789 C C . LEU A 1 100 ? -3.103 2.661 -11.401 1.00 98.25 100 LEU A C 1
ATOM 791 O O . LEU A 1 100 ? -3.659 3.748 -11.531 1.00 98.25 100 LEU A O 1
ATOM 795 N N . PHE A 1 101 ? -3.750 1.560 -11.031 1.00 98.50 101 PHE A N 1
ATOM 796 C CA . PHE A 1 101 ? -5.177 1.487 -10.747 1.00 98.50 101 PHE A CA 1
ATOM 797 C C . PHE A 1 101 ? -5.387 1.241 -9.257 1.00 98.50 101 PHE A C 1
ATOM 799 O O . PHE A 1 101 ? -4.792 0.330 -8.678 1.00 98.50 101 PHE A O 1
ATOM 806 N N . ILE A 1 102 ? -6.258 2.030 -8.639 1.00 98.44 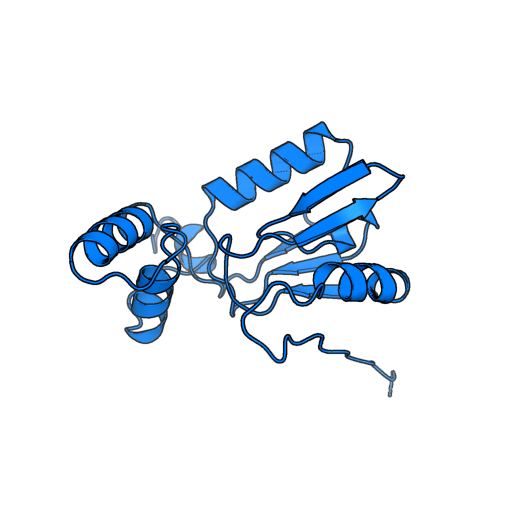102 ILE A N 1
ATOM 807 C CA . ILE A 1 102 ? -6.599 1.917 -7.222 1.00 98.44 102 ILE A CA 1
ATOM 808 C C . ILE A 1 102 ? -8.082 1.595 -7.139 1.00 98.44 102 ILE A C 1
ATOM 810 O O . ILE A 1 102 ? -8.900 2.272 -7.757 1.00 98.44 102 ILE A O 1
ATOM 814 N N . SER A 1 103 ? -8.434 0.546 -6.401 1.00 98.50 103 SER A N 1
ATOM 815 C CA . SER A 1 103 ? -9.837 0.236 -6.163 1.00 98.50 103 SER A CA 1
ATOM 816 C C . SER A 1 103 ? -10.476 1.315 -5.293 1.00 98.50 103 SER A C 1
ATOM 818 O O . SER A 1 103 ? -10.034 1.564 -4.174 1.00 98.50 103 SER A O 1
ATOM 820 N N . ASP A 1 104 ? -11.580 1.865 -5.782 1.00 98.00 104 ASP A N 1
ATOM 821 C CA . ASP A 1 104 ? -12.526 2.707 -5.044 1.00 98.00 104 ASP A CA 1
ATOM 822 C C . ASP A 1 104 ? -13.036 2.057 -3.738 1.00 98.00 104 ASP A C 1
ATOM 824 O O . ASP A 1 104 ? -13.367 2.742 -2.778 1.00 98.00 104 ASP A O 1
ATOM 828 N N . ARG A 1 105 ? -13.042 0.721 -3.659 1.00 98.44 105 ARG A N 1
ATOM 829 C CA . ARG A 1 105 ? -13.477 -0.062 -2.487 1.00 98.4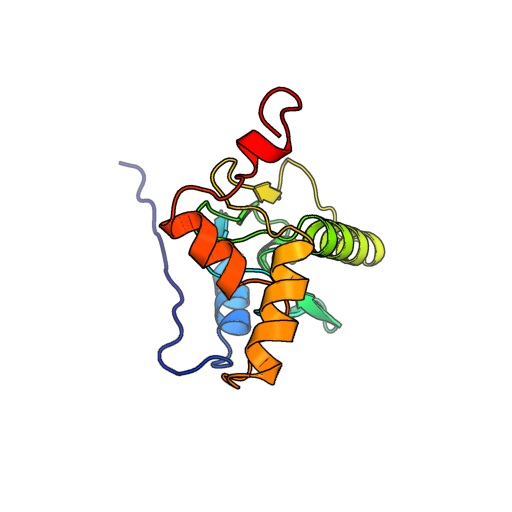4 105 ARG A CA 1
ATOM 830 C C . ARG A 1 105 ? -12.364 -0.385 -1.483 1.00 98.44 105 ARG A C 1
ATOM 832 O O . ARG A 1 105 ? -12.639 -1.039 -0.472 1.00 98.44 105 ARG A O 1
ATOM 839 N N . ALA A 1 106 ? -11.115 -0.001 -1.753 1.00 98.56 106 ALA A N 1
ATOM 840 C CA . ALA A 1 106 ? -10.038 -0.118 -0.770 1.00 98.56 106 ALA A CA 1
ATOM 841 C C . ALA A 1 106 ? -10.306 0.820 0.420 1.00 98.56 106 ALA A C 1
ATOM 843 O O . ALA A 1 106 ? -10.918 1.869 0.248 1.00 98.56 106 ALA A O 1
ATOM 844 N N . HIS A 1 107 ? -9.891 0.429 1.626 1.00 98.69 107 HIS A N 1
ATOM 845 C CA . HIS A 1 107 ? -10.111 1.239 2.834 1.00 98.69 107 HIS A CA 1
ATOM 846 C C . HIS A 1 107 ? -8.961 2.218 3.064 1.00 98.69 107 HIS A C 1
ATOM 848 O O . HIS A 1 107 ? -7.825 1.926 2.689 1.00 98.69 107 HIS A O 1
ATOM 854 N N . VAL A 1 108 ? -9.248 3.357 3.694 1.00 98.50 108 VAL A N 1
ATOM 855 C CA . VAL A 1 108 ? -8.278 4.431 3.935 1.00 98.50 108 VAL A CA 1
ATOM 856 C C . VAL A 1 108 ? -7.717 4.364 5.354 1.00 98.50 108 VAL A C 1
ATOM 858 O O . VAL A 1 108 ? -8.446 4.358 6.347 1.00 98.50 108 VAL A O 1
ATOM 861 N N . ILE A 1 109 ? -6.392 4.368 5.463 1.00 98.62 109 ILE A N 1
ATOM 862 C CA . ILE A 1 109 ? -5.691 4.538 6.732 1.00 98.62 109 ILE A CA 1
ATOM 863 C C . ILE A 1 109 ? -5.641 6.032 7.052 1.00 98.62 109 ILE A C 1
ATOM 865 O O . ILE A 1 109 ? -4.847 6.783 6.492 1.00 98.62 109 ILE A O 1
ATOM 869 N N . LEU A 1 110 ? -6.479 6.447 7.995 1.00 98.12 110 LEU A N 1
ATOM 870 C CA . LEU A 1 110 ? -6.484 7.788 8.575 1.00 98.12 110 LEU A CA 1
ATOM 871 C C . LEU A 1 110 ? -5.459 7.959 9.718 1.00 98.12 110 LEU A C 1
ATOM 873 O O . LEU A 1 110 ? -5.026 6.965 10.313 1.00 98.12 110 LEU A O 1
ATOM 877 N N . PRO A 1 111 ? -5.093 9.207 10.085 1.00 97.75 111 PRO A N 1
ATOM 878 C CA . PRO A 1 111 ? -4.091 9.477 11.122 1.00 97.75 111 PRO A CA 1
ATOM 879 C C . PRO A 1 111 ? -4.384 8.821 12.478 1.00 97.75 111 PRO A C 1
ATOM 881 O O . PRO A 1 111 ? -3.467 8.318 13.132 1.00 97.75 111 PRO A O 1
ATOM 884 N N . TYR A 1 112 ? -5.656 8.753 12.888 1.00 97.81 112 TYR A N 1
ATOM 885 C CA . TYR A 1 112 ? -6.020 8.130 14.162 1.00 97.81 112 TYR A CA 1
ATOM 886 C C . TYR A 1 112 ? -5.742 6.622 14.179 1.00 97.81 112 TYR A C 1
ATOM 888 O O . TYR A 1 112 ? -5.430 6.088 15.238 1.00 97.81 112 TYR A O 1
ATOM 896 N N . HIS A 1 113 ? -5.774 5.927 13.035 1.00 98.44 113 HIS A N 1
ATOM 897 C CA . HIS A 1 113 ? -5.407 4.512 12.986 1.00 98.44 113 HIS A CA 1
ATOM 898 C C . HIS A 1 113 ? -3.943 4.308 13.376 1.00 98.44 113 HIS A C 1
ATOM 900 O O . HIS A 1 113 ? -3.647 3.408 14.158 1.00 98.44 113 HIS A O 1
ATOM 906 N N . LYS A 1 114 ? -3.033 5.155 12.871 1.00 97.88 114 LYS A N 1
ATOM 907 C CA . LYS A 1 114 ? -1.602 5.119 13.225 1.00 97.88 114 LYS A CA 1
ATOM 908 C C . LYS A 1 114 ? -1.423 5.367 14.726 1.00 97.88 114 LYS A C 1
ATOM 910 O O . LYS A 1 114 ? -0.725 4.615 15.400 1.00 97.88 114 LYS A O 1
ATOM 915 N N . TYR A 1 115 ? -2.120 6.372 15.262 1.00 97.38 115 TYR A N 1
ATOM 916 C CA . TYR A 1 115 ? -2.099 6.684 16.693 1.00 97.38 115 TYR A CA 1
ATOM 917 C C . TYR A 1 115 ? -2.605 5.517 17.557 1.00 97.38 115 TYR A C 1
ATOM 919 O O . TYR A 1 115 ? -1.938 5.122 18.513 1.00 97.38 115 TYR A O 1
ATOM 927 N N . LEU A 1 116 ? -3.750 4.923 17.203 1.00 96.81 116 LEU A N 1
ATOM 928 C CA . LEU A 1 116 ? -4.321 3.778 17.915 1.00 96.81 116 LEU A CA 1
ATOM 929 C C . LEU A 1 116 ? -3.391 2.562 17.894 1.00 96.81 116 LEU A C 1
ATOM 931 O O . LEU A 1 116 ? -3.284 1.873 18.904 1.00 96.81 116 LEU A O 1
ATOM 935 N N . ASP A 1 117 ? -2.717 2.306 16.772 1.00 96.69 117 ASP A N 1
ATOM 936 C CA . ASP A 1 117 ? -1.747 1.214 16.628 1.00 96.69 117 ASP A CA 1
ATOM 937 C C . ASP A 1 117 ? -0.570 1.400 17.605 1.00 96.69 117 ASP A C 1
ATOM 939 O O . ASP A 1 117 ? -0.267 0.512 18.399 1.00 96.69 117 ASP A O 1
ATOM 943 N N . VAL A 1 118 ? 0.009 2.608 17.653 1.00 96.38 118 VAL A N 1
ATOM 944 C CA . VAL A 1 118 ? 1.084 2.963 18.599 1.00 96.38 118 VAL A CA 1
ATOM 945 C C . VAL A 1 118 ? 0.638 2.821 20.056 1.00 96.38 118 VAL A C 1
ATOM 947 O O . VAL A 1 118 ? 1.393 2.318 20.888 1.00 96.38 118 VAL A O 1
ATOM 950 N N . VAL A 1 119 ? -0.568 3.284 20.398 1.00 95.88 119 VAL A N 1
ATOM 951 C CA . VAL A 1 119 ? -1.080 3.206 21.775 1.00 95.88 119 VAL A CA 1
ATOM 952 C C . VAL A 1 119 ? -1.337 1.756 22.187 1.00 95.88 119 VAL A C 1
ATOM 954 O O . VAL A 1 119 ? -0.950 1.373 23.290 1.00 95.88 119 VAL A O 1
ATOM 957 N N . ARG A 1 120 ? -1.934 0.936 21.313 1.00 94.25 120 ARG A N 1
ATOM 958 C CA . ARG A 1 120 ? -2.207 -0.484 21.594 1.00 94.25 120 ARG A CA 1
ATOM 959 C C . ARG A 1 120 ? -0.926 -1.286 21.792 1.00 94.25 120 ARG A C 1
ATOM 961 O O . ARG A 1 120 ? -0.860 -2.071 22.729 1.00 94.25 120 ARG A O 1
ATOM 968 N N . GLU A 1 121 ? 0.119 -1.022 21.011 1.00 91.75 121 GLU A N 1
ATOM 969 C CA . GLU A 1 121 ? 1.420 -1.680 21.196 1.00 91.75 121 GLU A CA 1
ATOM 970 C C . GLU A 1 121 ? 2.079 -1.371 22.552 1.00 91.75 121 GLU A C 1
ATOM 972 O O . GLU A 1 121 ? 2.889 -2.159 23.039 1.00 91.75 121 GLU A O 1
ATOM 977 N N . LYS A 1 122 ? 1.741 -0.251 23.209 1.00 92.00 122 LYS A N 1
ATOM 978 C CA . LYS A 1 122 ? 2.258 0.048 24.557 1.00 92.00 122 LYS A CA 1
ATOM 979 C C . LYS A 1 122 ? 1.628 -0.828 25.635 1.00 92.00 122 LYS A C 1
ATOM 981 O O . LYS A 1 122 ? 2.295 -1.124 26.624 1.00 92.00 122 LYS A O 1
ATOM 986 N N . THR A 1 123 ? 0.365 -1.212 25.469 1.00 89.31 123 THR A N 1
ATOM 987 C CA . THR A 1 123 ? -0.384 -1.999 26.459 1.00 89.31 123 THR A CA 1
ATOM 988 C C . THR A 1 123 ? -0.366 -3.492 26.149 1.00 89.31 123 THR A C 1
ATOM 990 O O . THR A 1 123 ? -0.341 -4.304 27.070 1.00 89.31 123 THR A O 1
ATOM 993 N N . GLN A 1 124 ? -0.329 -3.864 24.870 1.00 87.81 124 GLN A N 1
ATOM 994 C CA . GLN A 1 124 ? -0.307 -5.245 24.408 1.00 87.81 124 GLN A CA 1
ATOM 995 C C . GLN A 1 124 ? 0.602 -5.363 23.181 1.00 87.81 124 GLN A C 1
ATOM 997 O O . GLN A 1 124 ? 0.214 -5.028 22.067 1.00 87.81 124 GLN A O 1
ATOM 1002 N N . LYS A 1 125 ? 1.830 -5.841 23.399 1.00 88.38 125 LYS A N 1
ATOM 1003 C CA . LYS A 1 125 ? 2.841 -5.953 22.343 1.00 88.38 125 LYS A CA 1
ATOM 1004 C C . LYS A 1 125 ? 2.573 -7.154 21.444 1.00 88.38 125 LYS A C 1
ATOM 1006 O O . LYS A 1 125 ? 2.666 -8.294 21.897 1.00 88.38 125 LYS A O 1
ATOM 1011 N N . ILE A 1 126 ? 2.307 -6.884 20.174 1.00 89.31 126 ILE A N 1
ATOM 1012 C CA . ILE A 1 126 ? 2.244 -7.872 19.092 1.00 89.31 126 ILE A CA 1
ATOM 1013 C C . ILE A 1 126 ? 3.456 -7.704 18.161 1.00 89.31 126 ILE A C 1
ATOM 1015 O O . ILE A 1 126 ? 3.864 -8.664 17.511 1.00 89.31 126 ILE A O 1
ATOM 1019 N N . GLY A 1 127 ? 4.075 -6.517 18.127 1.00 89.25 127 GLY A N 1
ATOM 1020 C CA . GLY A 1 127 ? 5.145 -6.180 17.189 1.00 89.25 127 GLY A CA 1
ATOM 1021 C C . GLY A 1 127 ? 4.602 -5.628 15.871 1.00 89.25 127 GLY A C 1
ATOM 1022 O O . GLY A 1 127 ? 5.077 -6.000 14.799 1.00 89.25 127 GLY A O 1
ATOM 1023 N N . THR A 1 128 ? 3.571 -4.777 15.923 1.00 90.50 128 THR A N 1
ATOM 1024 C CA . THR A 1 128 ? 3.006 -4.172 14.708 1.00 90.50 128 THR A CA 1
ATOM 1025 C C . THR A 1 128 ? 3.977 -3.183 14.065 1.00 90.50 128 THR A C 1
ATOM 1027 O O . THR A 1 128 ? 4.885 -2.641 14.695 1.00 90.50 128 THR A O 1
ATOM 1030 N N . THR A 1 129 ? 3.749 -2.879 12.786 1.00 90.00 129 THR A N 1
ATOM 1031 C CA . THR A 1 129 ? 4.522 -1.850 12.078 1.00 90.00 129 THR A CA 1
ATOM 1032 C C . THR A 1 129 ? 4.135 -0.426 12.479 1.00 90.00 129 THR A C 1
ATOM 1034 O O . THR A 1 129 ? 4.688 0.510 11.908 1.00 90.00 129 THR A O 1
ATOM 1037 N N . GLN A 1 130 ? 3.154 -0.245 13.376 1.00 94.81 130 GLN A N 1
ATOM 1038 C CA . GLN A 1 130 ? 2.647 1.062 13.821 1.00 94.81 130 GLN A CA 1
ATOM 1039 C C . GLN A 1 130 ? 2.168 1.962 12.667 1.00 94.81 130 GLN A C 1
ATOM 1041 O O . GLN A 1 130 ? 2.201 3.189 12.736 1.00 94.81 130 GLN A O 1
ATOM 1046 N N . ARG A 1 131 ? 1.720 1.335 11.572 1.00 96.75 131 ARG A N 1
ATOM 1047 C CA . ARG A 1 131 ? 1.237 2.014 10.356 1.00 96.75 131 ARG A CA 1
ATOM 1048 C C . ARG A 1 131 ? -0.289 2.090 10.302 1.00 96.75 131 ARG A C 1
ATOM 1050 O O . ARG A 1 131 ? -0.828 2.568 9.315 1.00 96.75 131 ARG A O 1
ATOM 1057 N N . GLY A 1 132 ? -0.994 1.631 11.339 1.00 97.44 132 GLY A N 1
ATOM 1058 C CA . GLY A 1 132 ? -2.455 1.700 11.407 1.00 97.44 132 GLY A CA 1
ATOM 1059 C C . GLY A 1 132 ? -3.175 0.575 10.664 1.00 97.44 132 GLY A C 1
ATOM 1060 O O . GLY A 1 132 ? -4.383 0.666 10.460 1.00 97.44 132 GLY A O 1
ATOM 1061 N N . ILE A 1 133 ? -2.469 -0.498 10.280 1.00 97.62 133 ILE A N 1
ATOM 1062 C CA . ILE A 1 133 ? -3.046 -1.617 9.515 1.00 97.62 133 ILE A CA 1
ATOM 1063 C C . ILE A 1 133 ? -4.159 -2.307 10.300 1.00 97.62 133 ILE A C 1
ATOM 1065 O O . ILE A 1 133 ? -5.265 -2.476 9.793 1.00 97.62 133 ILE A O 1
ATOM 1069 N N . GLY A 1 134 ? -3.863 -2.702 11.541 1.00 97.06 134 GLY A N 1
ATOM 1070 C CA . GLY A 1 134 ? -4.809 -3.402 12.407 1.00 97.06 134 GLY A CA 1
ATOM 1071 C C . GLY A 1 134 ? -6.060 -2.566 12.685 1.00 97.06 134 GLY A C 1
ATOM 1072 O O . GLY A 1 134 ? -7.158 -3.035 12.389 1.00 97.06 134 GLY A O 1
ATOM 1073 N N . PRO A 1 135 ? -5.920 -1.325 13.192 1.00 97.94 135 PRO A N 1
ATOM 1074 C CA . PRO A 1 135 ? -7.059 -0.433 13.402 1.00 97.94 135 PRO A CA 1
ATOM 1075 C C . PRO A 1 135 ? -7.891 -0.180 12.134 1.00 97.94 135 PRO A C 1
ATOM 1077 O O . PRO A 1 135 ? -9.105 -0.302 12.196 1.00 97.94 135 PRO A O 1
ATOM 1080 N N . CYS A 1 136 ? -7.270 0.056 10.973 1.00 98.56 136 CYS A N 1
ATOM 1081 C CA . CYS A 1 136 ? -8.013 0.273 9.723 1.00 98.56 136 CYS A CA 1
ATOM 1082 C C . CYS A 1 136 ? -8.791 -0.976 9.270 1.00 98.56 136 CYS A C 1
ATOM 1084 O O . CYS A 1 136 ? -9.935 -0.884 8.823 1.00 98.56 136 CYS A O 1
ATOM 1086 N N . TYR A 1 137 ? -8.212 -2.172 9.425 1.00 98.50 137 TYR A N 1
ATOM 1087 C CA . TYR A 1 137 ? -8.959 -3.409 9.194 1.00 98.50 137 TYR A CA 1
ATOM 1088 C C . TYR A 1 137 ? -10.085 -3.610 10.213 1.00 98.50 137 TYR A C 1
ATOM 1090 O O . TYR A 1 137 ? -11.136 -4.123 9.836 1.00 98.50 137 TYR A O 1
ATOM 1098 N N . ALA A 1 138 ? -9.905 -3.210 11.474 1.00 98.19 138 ALA A N 1
ATOM 1099 C CA . ALA A 1 138 ? -10.970 -3.279 12.473 1.00 98.19 138 ALA A CA 1
ATOM 1100 C C . ALA A 1 138 ? -12.185 -2.452 12.026 1.00 98.19 138 ALA A C 1
ATOM 1102 O O . ALA A 1 138 ? -13.292 -2.985 12.007 1.00 98.19 138 ALA A O 1
ATOM 1103 N N . ASP A 1 139 ? -11.947 -1.233 11.544 1.00 98.38 139 ASP A N 1
ATOM 1104 C CA . ASP A 1 139 ? -12.968 -0.333 11.001 1.00 98.38 139 ASP A CA 1
ATOM 1105 C C . ASP A 1 139 ? -13.655 -0.894 9.743 1.00 98.38 139 ASP A C 1
ATOM 1107 O O . ASP A 1 139 ? -14.872 -0.779 9.562 1.00 98.38 139 ASP A O 1
ATOM 1111 N N . LYS A 1 140 ? -12.895 -1.583 8.881 1.00 98.25 140 LYS A N 1
ATOM 1112 C CA . LYS A 1 140 ? -13.453 -2.335 7.745 1.00 98.25 140 LYS A CA 1
ATOM 1113 C C . LYS A 1 140 ? -14.432 -3.417 8.203 1.00 98.25 140 LYS A C 1
ATOM 1115 O O . LYS A 1 140 ? -15.501 -3.571 7.613 1.00 98.25 140 LYS A O 1
ATOM 1120 N N . TYR A 1 141 ? -14.073 -4.192 9.224 1.00 98.19 141 TYR A N 1
ATOM 1121 C CA . TYR A 1 141 ? -14.902 -5.302 9.701 1.00 98.19 141 TYR A CA 1
ATOM 1122 C C . TYR A 1 141 ? -16.084 -4.840 10.568 1.00 98.19 141 TYR A C 1
ATOM 1124 O O . TYR A 1 141 ? -17.144 -5.471 10.522 1.00 98.19 141 TYR A O 1
ATOM 1132 N N . SER A 1 142 ? -15.953 -3.724 11.292 1.00 98.12 142 SER A N 1
ATOM 1133 C CA . SER A 1 142 ? -17.065 -3.061 11.992 1.00 98.12 142 SER A CA 1
ATOM 1134 C C . SER A 1 142 ? -18.000 -2.304 11.049 1.00 98.12 142 SER A C 1
ATOM 1136 O O . SER A 1 142 ? -19.097 -1.939 11.468 1.00 98.12 142 SER A O 1
ATOM 1138 N N . ARG A 1 143 ? -17.611 -2.128 9.775 1.00 97.56 143 ARG A N 1
ATOM 1139 C CA . ARG A 1 143 ? -18.367 -1.399 8.738 1.00 97.56 143 ARG A CA 1
ATOM 1140 C C . ARG A 1 143 ? -18.482 0.100 9.042 1.00 97.56 143 ARG A C 1
ATOM 1142 O O . ARG A 1 143 ? -19.440 0.734 8.615 1.00 97.56 143 ARG A O 1
ATOM 1149 N N . SER A 1 144 ? -17.515 0.644 9.779 1.00 97.19 144 SER A N 1
ATOM 1150 C CA . SER A 1 144 ? -17.394 2.076 10.083 1.00 97.19 144 SER A CA 1
ATOM 1151 C C . SER A 1 144 ? -16.237 2.752 9.340 1.00 97.19 144 SER A C 1
ATOM 1153 O O . SER A 1 144 ? -16.070 3.961 9.450 1.00 97.19 144 SER A O 1
ATOM 1155 N N . GLY A 1 145 ? -15.424 1.984 8.609 1.00 97.50 145 GLY A N 1
ATOM 1156 C CA . GLY A 1 145 ? -14.264 2.500 7.889 1.00 97.50 145 GLY A CA 1
ATOM 1157 C C . GLY A 1 145 ? -14.609 3.255 6.606 1.00 97.50 145 GLY A C 1
ATOM 1158 O O . GLY A 1 145 ? -15.533 2.894 5.880 1.00 97.50 145 GLY A O 1
ATOM 1159 N N . ILE A 1 146 ? -13.791 4.264 6.302 1.00 98.12 146 ILE A N 1
ATOM 1160 C CA . ILE A 1 146 ? -13.865 5.071 5.077 1.00 98.12 146 ILE A CA 1
ATOM 1161 C C . ILE A 1 146 ? -13.156 4.336 3.932 1.00 98.12 146 ILE A C 1
ATOM 1163 O O . ILE A 1 146 ? -12.030 3.848 4.098 1.00 98.12 146 ILE A O 1
ATOM 1167 N N . ARG A 1 147 ? -13.789 4.256 2.758 1.00 98.44 147 ARG A N 1
ATOM 1168 C CA . ARG A 1 147 ? -13.179 3.716 1.529 1.00 98.44 147 ARG A CA 1
ATOM 1169 C C . ARG A 1 147 ? -12.672 4.832 0.626 1.00 98.44 147 ARG A C 1
ATOM 1171 O O . ARG A 1 147 ? -13.011 5.991 0.822 1.00 98.44 147 ARG A O 1
ATOM 1178 N N . ILE A 1 148 ? -11.880 4.489 -0.388 1.00 98.25 148 ILE A N 1
ATOM 1179 C CA . ILE A 1 148 ? -11.371 5.457 -1.372 1.00 98.25 148 ILE A CA 1
ATOM 1180 C C . ILE A 1 148 ? -12.515 6.213 -2.064 1.00 98.25 148 ILE A C 1
ATOM 1182 O O . ILE A 1 148 ? -12.385 7.413 -2.269 1.00 98.25 148 ILE A O 1
ATOM 1186 N N . SER A 1 149 ? -13.634 5.549 -2.379 1.00 97.62 149 SER A N 1
ATOM 1187 C CA . SER A 1 149 ? -14.825 6.209 -2.936 1.00 97.62 149 SER A CA 1
ATOM 1188 C C . SER A 1 149 ? -15.356 7.312 -2.029 1.00 97.62 149 SER A C 1
ATOM 1190 O O . SER A 1 149 ? -15.714 8.373 -2.517 1.00 97.62 149 SER 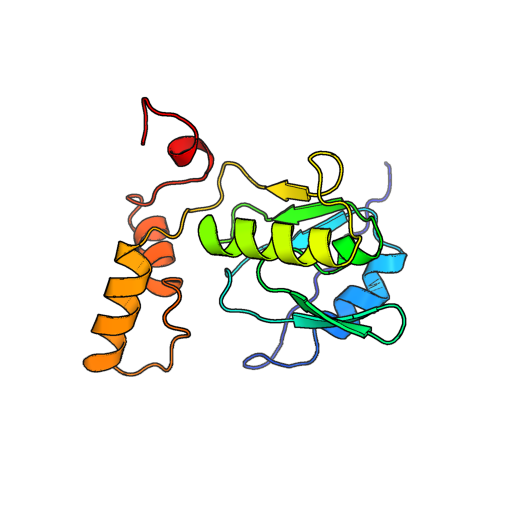A O 1
ATOM 1192 N N . ASP A 1 150 ? -15.384 7.042 -0.725 1.00 97.44 150 ASP A N 1
ATOM 1193 C CA . ASP A 1 150 ? -15.954 7.937 0.276 1.00 97.44 150 ASP A CA 1
ATOM 1194 C C . ASP A 1 150 ? -14.955 9.078 0.575 1.00 97.44 150 ASP A C 1
ATOM 1196 O O . ASP A 1 150 ? -15.332 10.235 0.666 1.00 97.44 150 ASP A O 1
ATOM 1200 N N . TYR A 1 151 ? -13.653 8.767 0.621 1.00 96.38 151 TYR A N 1
ATOM 1201 C CA . TYR A 1 151 ? -12.552 9.715 0.851 1.00 96.38 151 TYR A CA 1
ATOM 1202 C C . TYR A 1 151 ? -12.389 10.778 -0.245 1.00 96.38 151 TYR A C 1
ATOM 1204 O O . TYR A 1 151 ? -11.869 11.859 0.016 1.00 96.38 151 TYR A O 1
ATOM 1212 N N . LEU A 1 152 ? -12.769 10.456 -1.483 1.00 95.25 152 LEU A N 1
ATOM 1213 C CA . LEU A 1 152 ? -12.664 11.371 -2.622 1.00 95.25 152 LEU A CA 1
ATOM 1214 C C . LEU A 1 152 ? -13.914 12.242 -2.814 1.00 95.25 152 LEU A C 1
ATOM 1216 O O . LEU A 1 152 ? -13.892 13.122 -3.673 1.00 95.25 152 LEU A O 1
ATOM 1220 N N . GLU A 1 153 ? -14.980 11.999 -2.051 1.00 95.69 153 GLU A N 1
ATOM 1221 C CA . GLU A 1 153 ? -16.276 12.660 -2.191 1.00 95.69 153 GLU A CA 1
ATOM 1222 C C . GLU A 1 153 ? -16.607 13.458 -0.923 1.00 95.69 153 GLU A C 1
ATOM 1224 O O . GLU A 1 153 ? -16.883 12.890 0.133 1.00 95.69 153 GLU A O 1
ATOM 1229 N N . GLU A 1 154 ? -16.610 14.788 -1.043 1.00 92.25 154 GLU A N 1
ATOM 1230 C CA . GLU A 1 154 ? -16.817 15.723 0.072 1.00 92.25 154 GLU A CA 1
ATOM 1231 C C . GLU A 1 154 ? -18.165 15.514 0.773 1.00 92.25 154 GLU A C 1
ATOM 1233 O O . GLU A 1 154 ? -18.256 15.670 1.985 1.00 92.25 154 GLU A O 1
ATOM 1238 N N . GLY A 1 155 ? -19.212 15.105 0.047 1.00 93.38 155 GLY A N 1
ATOM 1239 C CA . GLY A 1 155 ? -20.522 14.842 0.651 1.00 93.38 155 GLY A CA 1
ATOM 1240 C C . GLY A 1 155 ? -20.575 13.598 1.546 1.00 93.38 155 GLY A C 1
ATOM 1241 O O . GLY A 1 155 ? -21.540 13.429 2.294 1.00 93.38 155 GLY A O 1
ATOM 1242 N N . THR A 1 156 ? -19.579 12.712 1.456 1.00 89.00 156 THR A N 1
ATOM 1243 C CA . THR A 1 156 ? -19.527 11.446 2.207 1.00 89.00 156 THR A CA 1
ATOM 1244 C C . THR A 1 156 ? -18.325 11.307 3.137 1.00 89.00 156 THR A C 1
ATOM 1246 O O . THR A 1 156 ? -18.327 10.382 3.953 1.00 89.00 156 THR A O 1
ATOM 1249 N N . PHE A 1 157 ? -17.320 12.178 3.009 1.00 85.25 157 PHE A N 1
ATOM 1250 C CA . PHE A 1 157 ? -16.144 12.224 3.878 1.00 85.25 157 PHE A CA 1
ATOM 1251 C C . PHE A 1 157 ? -16.416 13.015 5.163 1.00 85.25 157 PHE A C 1
ATOM 1253 O O . PHE A 1 157 ? -16.068 12.489 6.246 1.00 85.25 157 PHE A O 1
#

pLDDT: mean 93.06, std 7.21, range [46.97, 98.69]

Foldseek 3Di:
DPDDDDDDQDDPDDDPPLSLVVLVVCLLVDQEDEDQAEEQQDWHWDQDPNDIDTDRQWRPNQSVLHAYEYDLRYEYAPVNVVVRCVVCVVVVGDDDPVRYYYDQNHFYQDPVLLVVLVVCCVVPNPPGPSSSRVVRVVCVVVVNTDGNNQVVDPVRD

Secondary structure (DSSP, 8-state):
-----------SSSS-SSHHHHHHHHHTT-SEEEE-SB-TT--EEEEETTEEEEESSS-GGGGGT-EEEE-TTBEE-HHHHHHHHHHHHHTT----TTTEEE-TTSEE--HHHHHHHHHHHHHS-----SSSHHHHHH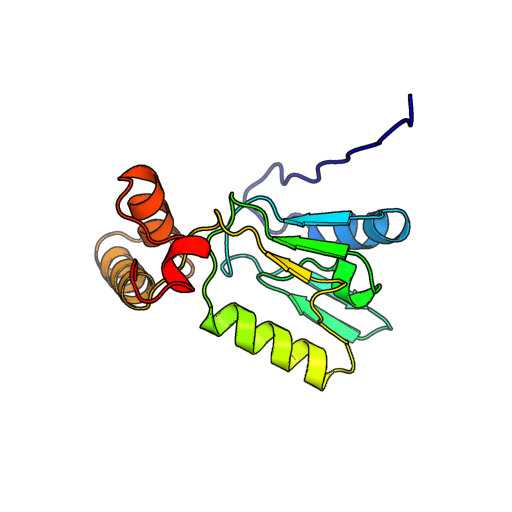HHHHT-PPBHHHHT-TTT-